Protein AF-A0A2H0LIN6-F1 (afdb_monomer)

Structure (mmCIF, N/CA/C/O backbone):
data_AF-A0A2H0LIN6-F1
#
_entry.id   AF-A0A2H0LIN6-F1
#
loop_
_atom_site.group_PDB
_atom_site.id
_atom_site.type_symbol
_atom_site.label_atom_id
_atom_site.label_alt_id
_atom_site.label_comp_id
_atom_site.label_asym_id
_atom_site.label_entity_id
_atom_site.label_seq_id
_atom_site.pdbx_PDB_ins_code
_atom_site.Cartn_x
_atom_site.Cartn_y
_atom_site.Cartn_z
_atom_site.occupancy
_atom_site.B_iso_or_equiv
_atom_site.auth_seq_id
_atom_site.auth_comp_id
_atom_site.auth_asym_id
_atom_site.auth_atom_id
_atom_site.pdbx_PDB_model_num
ATOM 1 N N . MET A 1 1 ? -15.437 -8.287 1.240 1.00 61.25 1 MET A N 1
ATOM 2 C CA . MET A 1 1 ? -14.894 -7.220 0.361 1.00 61.25 1 MET A CA 1
ATOM 3 C C . MET A 1 1 ? -13.576 -6.642 0.900 1.00 61.25 1 MET A C 1
ATOM 5 O O . MET A 1 1 ? -13.399 -6.569 2.114 1.00 61.25 1 MET A O 1
ATOM 9 N N . LEU A 1 2 ? -12.632 -6.257 0.027 1.00 74.31 2 LEU A N 1
ATOM 10 C CA . LEU A 1 2 ? -11.432 -5.472 0.389 1.00 74.31 2 LEU A CA 1
ATOM 11 C C . LEU A 1 2 ? -11.774 -3.977 0.319 1.00 74.31 2 LEU A C 1
ATOM 13 O O . LEU A 1 2 ? -11.426 -3.296 -0.636 1.00 74.31 2 LEU A O 1
ATOM 17 N N . VAL A 1 3 ? -12.510 -3.482 1.309 1.00 82.88 3 VAL A N 1
ATOM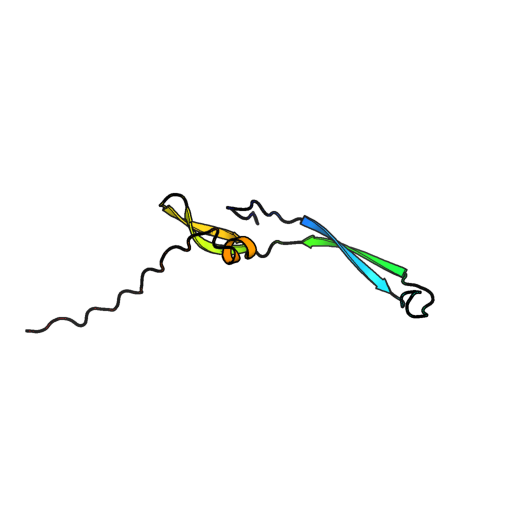 18 C CA . VAL A 1 3 ? -12.872 -2.063 1.391 1.00 82.88 3 VAL A CA 1
ATOM 19 C C . VAL A 1 3 ? -12.453 -1.533 2.751 1.00 82.88 3 VAL A C 1
ATOM 21 O O . VAL A 1 3 ? -12.632 -2.212 3.763 1.00 82.88 3 VAL A O 1
ATOM 24 N N . CYS A 1 4 ? -11.844 -0.349 2.768 1.00 83.31 4 CYS A N 1
ATOM 25 C CA . CYS A 1 4 ? -11.558 0.351 4.016 1.00 83.31 4 CYS A CA 1
ATOM 26 C C . CYS A 1 4 ? -12.865 0.893 4.601 1.00 83.31 4 CYS A C 1
ATOM 28 O O . CYS A 1 4 ? -13.552 1.647 3.919 1.00 83.31 4 CYS A O 1
ATOM 30 N N . VAL A 1 5 ? -13.170 0.569 5.859 1.00 82.56 5 VAL A N 1
ATOM 31 C CA . VAL A 1 5 ? -14.407 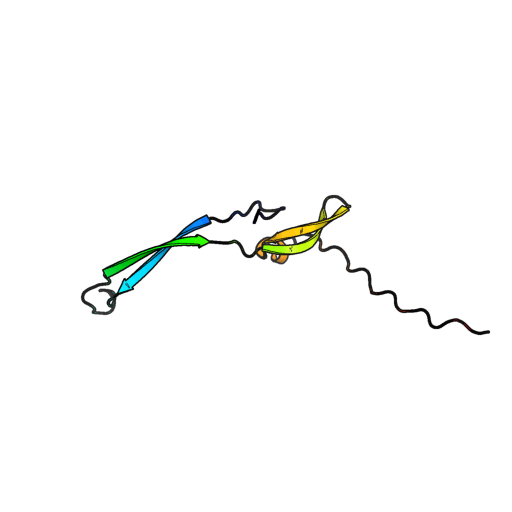1.019 6.533 1.00 82.56 5 VAL A CA 1
ATOM 32 C C . VAL A 1 5 ? -14.472 2.543 6.687 1.00 82.56 5 VAL A C 1
ATOM 34 O O . VAL A 1 5 ? -15.547 3.119 6.675 1.00 82.56 5 VAL A O 1
ATOM 37 N N . ILE A 1 6 ? -13.317 3.200 6.788 1.00 81.44 6 ILE A N 1
ATOM 38 C CA . ILE A 1 6 ? -13.224 4.636 7.092 1.00 81.44 6 ILE A CA 1
ATOM 39 C C . ILE A 1 6 ? -13.095 5.458 5.815 1.00 81.44 6 ILE A C 1
ATOM 41 O O . ILE A 1 6 ? -13.751 6.470 5.630 1.00 81.44 6 ILE A O 1
ATOM 45 N N . CYS A 1 7 ? -12.210 5.013 4.925 1.00 80.44 7 CYS A N 1
ATOM 46 C CA . CYS A 1 7 ? -11.763 5.795 3.776 1.00 80.44 7 CYS A CA 1
ATOM 47 C C . CYS A 1 7 ? -12.315 5.243 2.451 1.00 80.44 7 CYS A C 1
ATOM 49 O O . CYS A 1 7 ? -11.929 5.711 1.386 1.00 80.44 7 CYS A O 1
ATOM 51 N N . GLY A 1 8 ? -13.117 4.172 2.487 1.00 83.94 8 GLY A N 1
ATOM 52 C CA . GLY A 1 8 ? -13.785 3.600 1.315 1.00 83.94 8 GLY A CA 1
ATOM 53 C C . GLY A 1 8 ? -12.872 2.997 0.244 1.00 83.94 8 GLY A C 1
ATOM 54 O O . GLY A 1 8 ? -13.382 2.526 -0.765 1.00 83.94 8 GLY A O 1
ATOM 55 N N . LYS A 1 9 ? -11.541 2.985 0.431 1.00 86.44 9 LYS A N 1
ATOM 56 C CA . LYS A 1 9 ? -10.571 2.507 -0.573 1.00 86.44 9 LYS A CA 1
ATOM 57 C C . LYS A 1 9 ? -10.924 1.102 -1.056 1.00 86.44 9 LYS A C 1
ATOM 59 O O . LYS A 1 9 ? -10.993 0.185 -0.237 1.00 86.44 9 LYS A O 1
ATOM 64 N N . LYS A 1 10 ? -11.094 0.955 -2.371 1.00 87.25 10 LYS A N 1
ATOM 65 C CA . LYS A 1 10 ? -11.458 -0.293 -3.057 1.00 87.25 10 LYS A CA 1
ATOM 66 C C . LYS A 1 10 ? -10.302 -0.775 -3.942 1.00 87.25 10 LYS A C 1
ATOM 68 O O . LYS A 1 10 ? -9.399 0.012 -4.235 1.00 87.25 10 LYS A O 1
ATOM 73 N N . PRO A 1 11 ? -10.306 -2.047 -4.369 1.00 90.19 11 PRO A N 1
ATOM 74 C CA . PRO A 1 11 ? -9.391 -2.527 -5.390 1.00 90.19 11 PRO A CA 1
ATOM 75 C C . PRO A 1 11 ? -9.590 -1.746 -6.688 1.00 90.19 11 PRO A C 1
ATOM 77 O O . PRO A 1 11 ? -10.729 -1.516 -7.093 1.00 90.19 11 PRO A O 1
ATOM 80 N N . PHE A 1 12 ? -8.493 -1.373 -7.337 1.00 89.62 12 PHE A N 1
ATOM 81 C CA . PHE A 1 12 ? -8.523 -0.718 -8.642 1.00 89.62 12 PHE A CA 1
ATOM 82 C C . PHE A 1 12 ? -8.020 -1.674 -9.725 1.00 89.62 12 PHE A C 1
ATOM 84 O O . PHE A 1 12 ? -7.101 -2.463 -9.492 1.00 89.62 12 PHE A O 1
ATOM 91 N N . ASN A 1 13 ? -8.622 -1.623 -10.909 1.00 91.25 13 ASN A N 1
ATOM 92 C CA . ASN A 1 13 ? -8.184 -2.425 -12.047 1.00 91.25 13 ASN A CA 1
ATOM 93 C C . ASN A 1 13 ? -7.077 -1.691 -12.797 1.00 91.25 13 ASN A C 1
ATOM 95 O O . ASN A 1 13 ? -7.199 -0.506 -13.076 1.00 91.25 13 ASN A O 1
ATOM 99 N N . GLY A 1 14 ? -6.025 -2.396 -13.195 1.00 91.56 14 GLY A N 1
ATOM 100 C CA . GLY A 1 14 ? -5.084 -1.839 -14.157 1.00 91.56 14 GLY A CA 1
ATOM 101 C C . GLY A 1 14 ? -4.253 -2.908 -14.838 1.00 91.56 14 GLY A C 1
ATOM 102 O O . GLY A 1 14 ? -4.592 -4.089 -14.808 1.00 91.56 14 GLY A O 1
ATOM 103 N N . SER A 1 15 ? -3.159 -2.490 -15.465 1.00 93.62 15 SER A N 1
ATOM 104 C CA . SER A 1 15 ? -2.345 -3.376 -16.295 1.00 93.62 15 SER A CA 1
ATOM 105 C C . SER A 1 15 ? -0.896 -3.411 -15.821 1.00 93.62 15 SER A C 1
ATOM 107 O O . SER A 1 15 ? -0.341 -2.411 -15.363 1.00 93.62 15 SER A O 1
ATOM 109 N N . ALA A 1 16 ? -0.275 -4.583 -15.906 1.00 92.69 16 ALA A N 1
ATOM 110 C CA . ALA A 1 16 ? 1.170 -4.733 -15.884 1.00 92.69 16 ALA A CA 1
ATOM 111 C C . ALA A 1 16 ? 1.648 -4.739 -17.338 1.00 92.69 16 ALA A C 1
ATOM 113 O O . ALA A 1 16 ? 1.304 -5.646 -18.099 1.00 92.69 16 ALA A O 1
ATOM 114 N N . VAL A 1 17 ? 2.393 -3.702 -17.720 1.00 93.00 17 VAL A N 1
ATOM 115 C CA . VAL A 1 17 ? 2.922 -3.552 -19.076 1.00 93.00 17 VAL A CA 1
ATOM 116 C C . VAL A 1 17 ? 4.407 -3.875 -19.064 1.00 93.00 17 VAL A C 1
ATOM 118 O O . VAL A 1 17 ? 5.185 -3.232 -18.359 1.00 93.00 17 VAL A O 1
ATOM 121 N N . THR A 1 18 ? 4.796 -4.879 -19.842 1.00 93.25 18 THR A N 1
ATOM 122 C CA . THR A 1 18 ? 6.194 -5.274 -20.003 1.00 93.25 18 THR A CA 1
ATOM 123 C C . THR A 1 18 ? 6.741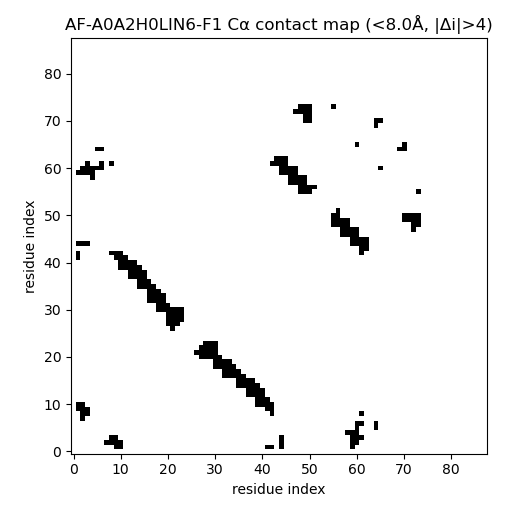 -4.646 -21.274 1.00 93.25 18 THR A C 1
ATOM 125 O O . THR A 1 18 ? 6.187 -4.835 -22.360 1.00 93.25 18 THR A O 1
ATOM 128 N N . HIS A 1 19 ? 7.847 -3.921 -21.138 1.00 93.25 19 HIS A N 1
ATOM 129 C CA . HIS A 1 19 ? 8.561 -3.319 -22.255 1.00 93.25 19 HIS A CA 1
ATOM 130 C C . HIS A 1 19 ? 9.935 -3.962 -22.424 1.00 93.25 19 HIS A C 1
ATOM 132 O O . HIS A 1 19 ? 10.532 -4.410 -21.447 1.00 93.25 19 HIS A O 1
ATOM 138 N N . ARG A 1 20 ? 10.427 -4.004 -23.662 1.00 90.50 20 ARG A N 1
ATOM 139 C CA . ARG A 1 20 ? 11.789 -4.427 -24.005 1.00 90.50 20 ARG A CA 1
ATOM 140 C C . ARG A 1 20 ? 12.501 -3.326 -24.778 1.00 90.50 20 ARG A C 1
ATOM 142 O O . ARG A 1 20 ? 11.851 -2.535 -25.460 1.00 90.50 20 ARG A O 1
ATOM 149 N N . GLY A 1 21 ? 13.826 -3.328 -24.689 1.00 90.44 21 GLY A N 1
ATOM 150 C CA . GLY A 1 21 ? 14.682 -2.316 -25.298 1.00 90.44 21 GLY A CA 1
ATOM 151 C C . GLY A 1 21 ? 14.874 -1.089 -24.408 1.00 90.44 21 GLY A C 1
ATOM 152 O O . GLY A 1 21 ? 14.069 -0.803 -23.517 1.00 90.44 21 GLY A O 1
ATOM 153 N N . MET A 1 22 ? 15.971 -0.378 -24.657 1.00 89.31 22 MET A N 1
ATOM 154 C CA . MET A 1 22 ? 16.321 0.863 -23.968 1.00 89.31 22 MET A CA 1
ATOM 155 C C . MET A 1 22 ? 15.492 2.038 -24.490 1.00 89.31 22 MET A C 1
A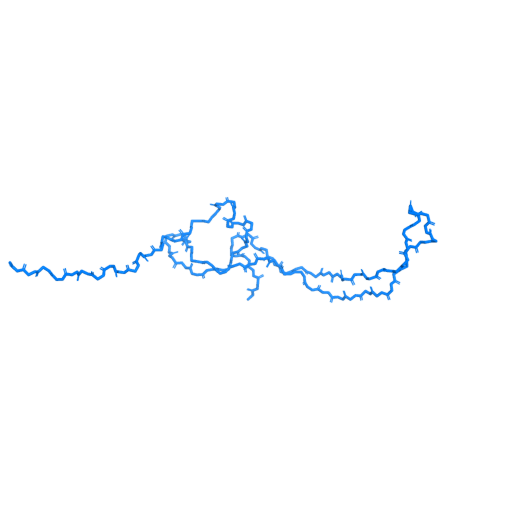TOM 157 O O . MET A 1 22 ? 15.033 2.046 -25.636 1.00 89.31 22 MET A O 1
ATOM 161 N N . LEU A 1 23 ? 15.288 3.052 -23.646 1.00 90.56 23 LEU A N 1
ATOM 162 C CA . LEU A 1 23 ? 14.628 4.277 -24.089 1.00 90.56 23 LEU A CA 1
ATOM 163 C C . LEU A 1 23 ? 15.511 5.029 -25.092 1.00 90.56 23 LEU A C 1
ATOM 165 O O . LEU A 1 23 ? 16.729 5.057 -24.947 1.00 90.56 23 LEU A O 1
ATOM 169 N N . LYS A 1 24 ? 14.881 5.741 -26.036 1.00 91.56 24 LYS A N 1
ATOM 170 C CA . LYS A 1 24 ? 15.592 6.632 -26.971 1.00 91.56 24 LYS A CA 1
ATOM 171 C C . LYS A 1 24 ? 16.443 7.677 -26.250 1.00 91.56 24 LYS A C 1
ATOM 173 O O . LYS A 1 24 ? 17.566 7.943 -26.647 1.00 91.56 24 LYS A O 1
ATOM 178 N N . LYS A 1 25 ? 15.944 8.192 -25.118 1.00 92.75 25 LYS A N 1
ATOM 179 C CA . LYS A 1 25 ? 16.680 9.130 -24.255 1.00 92.75 25 LYS A CA 1
ATOM 180 C C . LYS A 1 25 ? 18.006 8.558 -23.726 1.00 92.75 25 LYS A C 1
ATOM 182 O O . LYS A 1 25 ? 18.902 9.322 -23.409 1.00 92.75 25 LYS A O 1
ATOM 187 N N . GLN A 1 26 ? 18.127 7.237 -23.618 1.00 89.50 26 GLN A N 1
ATOM 188 C CA . GLN A 1 26 ? 19.333 6.549 -23.147 1.00 89.50 26 GLN A CA 1
ATOM 189 C C . GLN A 1 26 ? 20.239 6.094 -24.308 1.00 89.50 26 GLN A C 1
ATOM 191 O O . GLN A 1 26 ? 21.105 5.255 -24.100 1.00 89.50 26 GLN A O 1
ATOM 196 N N . GLY A 1 27 ? 20.022 6.595 -25.533 1.00 86.31 27 GLY A N 1
ATOM 197 C CA . GLY A 1 27 ? 20.802 6.212 -26.718 1.00 86.31 27 GLY A CA 1
ATOM 198 C C . GLY A 1 27 ? 20.370 4.895 -27.375 1.00 86.31 27 GLY A C 1
ATOM 199 O O . GLY A 1 27 ? 21.051 4.402 -28.266 1.00 86.31 27 GLY A O 1
ATOM 200 N N . GLY A 1 28 ? 19.242 4.309 -26.956 1.00 88.00 28 GLY A N 1
ATOM 201 C CA . GLY A 1 28 ? 18.688 3.101 -27.574 1.00 88.00 28 GLY A CA 1
ATOM 202 C C . GLY A 1 28 ? 17.767 3.380 -28.768 1.00 88.00 28 GLY A C 1
ATOM 203 O O . GLY A 1 28 ? 17.257 4.482 -28.944 1.00 88.00 28 GLY A O 1
ATOM 204 N N . VAL A 1 29 ? 17.446 2.339 -29.543 1.00 89.81 29 VAL A N 1
ATOM 205 C CA . VAL A 1 29 ? 16.502 2.418 -30.684 1.00 89.81 29 VAL A CA 1
ATOM 206 C C . VAL A 1 29 ? 15.067 2.763 -30.230 1.00 89.81 29 VAL A C 1
ATOM 208 O O . VAL A 1 29 ? 14.306 3.416 -30.947 1.00 89.81 29 VAL A O 1
ATOM 211 N N . GLY A 1 30 ? 14.695 2.377 -29.003 1.00 88.69 30 GLY A N 1
ATOM 212 C CA . GLY A 1 30 ? 13.408 2.682 -28.374 1.00 88.69 30 GLY A CA 1
ATOM 213 C C . GLY A 1 30 ? 12.802 1.497 -27.618 1.00 88.69 30 GLY A C 1
ATOM 214 O O . GLY A 1 30 ? 13.091 0.337 -27.910 1.00 88.69 30 GLY A O 1
ATOM 215 N N . ARG A 1 31 ? 11.926 1.789 -26.642 1.00 92.69 31 ARG A N 1
ATOM 216 C CA . ARG A 1 31 ? 11.223 0.752 -25.871 1.00 92.69 31 ARG A CA 1
ATOM 217 C C . ARG A 1 31 ? 9.986 0.269 -26.630 1.00 92.69 31 ARG A C 1
ATOM 219 O O . ARG A 1 31 ? 9.110 1.069 -26.955 1.00 92.69 31 ARG A O 1
ATOM 226 N N . ARG A 1 32 ? 9.864 -1.043 -26.831 1.00 91.81 32 ARG A N 1
ATOM 227 C CA . ARG A 1 32 ? 8.685 -1.696 -27.425 1.00 91.81 32 ARG A CA 1
ATOM 228 C C . ARG A 1 32 ? 7.842 -2.370 -26.349 1.00 91.81 32 ARG A C 1
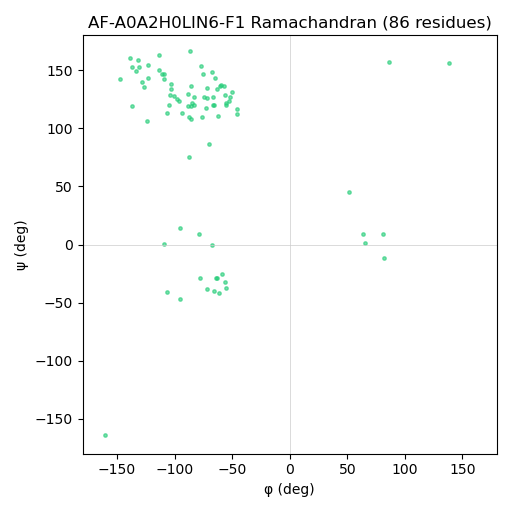ATOM 230 O O . ARG A 1 32 ? 8.374 -3.013 -25.448 1.00 91.81 32 ARG A O 1
ATOM 237 N N . THR A 1 33 ? 6.521 -2.245 -26.443 1.00 92.81 33 THR A N 1
ATOM 238 C CA . THR A 1 33 ? 5.578 -2.998 -25.601 1.00 92.81 33 THR A CA 1
ATOM 239 C C . THR A 1 33 ? 5.508 -4.448 -26.066 1.00 92.81 33 THR A C 1
ATOM 241 O O . THR A 1 33 ? 5.266 -4.704 -27.242 1.00 92.81 33 THR A O 1
ATOM 244 N N . VAL A 1 34 ? 5.718 -5.392 -25.149 1.00 93.81 34 VAL A N 1
ATOM 245 C CA . VAL A 1 34 ? 5.728 -6.833 -25.454 1.00 93.81 34 VAL A CA 1
ATOM 246 C C . VAL A 1 34 ? 4.477 -7.523 -24.945 1.00 93.81 34 VAL A C 1
ATOM 248 O O . VAL A 1 34 ? 3.930 -8.389 -25.618 1.00 93.81 34 VAL A O 1
ATOM 251 N N . ARG A 1 35 ? 4.026 -7.159 -23.743 1.00 93.50 35 ARG A N 1
ATOM 252 C CA . ARG A 1 35 ? 2.864 -7.787 -23.117 1.00 93.50 35 ARG A CA 1
ATOM 253 C C . ARG A 1 35 ? 2.102 -6.783 -22.271 1.00 93.50 35 ARG A C 1
ATOM 255 O O . ARG A 1 35 ? 2.707 -5.959 -21.583 1.00 93.50 35 ARG A O 1
ATOM 262 N N . VAL A 1 36 ? 0.780 -6.908 -22.292 1.00 93.38 36 VAL A N 1
ATOM 263 C CA . VAL A 1 36 ? -0.138 -6.177 -21.419 1.00 93.38 36 VAL A CA 1
ATOM 264 C C . VAL A 1 36 ? -0.986 -7.201 -20.670 1.00 93.38 36 VAL A C 1
ATOM 266 O O . VAL A 1 36 ? -1.875 -7.814 -21.249 1.00 93.38 36 VAL A O 1
ATOM 269 N N . ASN A 1 37 ? -0.708 -7.390 -19.380 1.00 94.31 37 ASN A N 1
ATOM 270 C CA . ASN A 1 37 ? -1.481 -8.285 -18.516 1.00 94.31 37 ASN A CA 1
ATOM 271 C C . ASN A 1 37 ? -2.417 -7.478 -17.618 1.00 94.31 37 ASN A C 1
ATOM 273 O O . ASN A 1 37 ? -1.977 -6.525 -16.973 1.00 94.31 37 ASN A O 1
ATOM 277 N N . ARG A 1 38 ? -3.685 -7.885 -17.507 1.00 93.31 38 ARG A N 1
ATOM 278 C CA . ARG A 1 38 ? -4.620 -7.292 -16.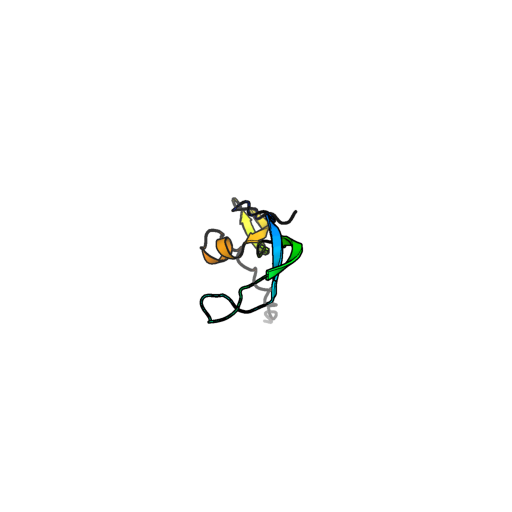538 1.00 93.31 38 ARG A CA 1
ATOM 279 C C . ARG A 1 38 ? -4.238 -7.729 -15.120 1.00 93.31 38 ARG A C 1
ATOM 281 O O . ARG A 1 38 ? -3.988 -8.906 -14.877 1.00 93.31 38 ARG A O 1
ATOM 288 N N . ARG A 1 39 ? -4.213 -6.790 -14.176 1.00 92.25 39 ARG A N 1
ATOM 289 C CA . ARG A 1 39 ? -4.003 -7.042 -12.743 1.00 92.25 39 ARG A CA 1
ATOM 290 C C . ARG A 1 39 ? -4.929 -6.182 -11.890 1.00 92.25 39 ARG A C 1
ATOM 292 O O . ARG A 1 39 ? -5.427 -5.146 -12.322 1.00 92.25 39 ARG A O 1
ATOM 299 N N . ARG A 1 40 ? -5.128 -6.596 -10.642 1.00 90.81 40 ARG A N 1
ATOM 300 C CA . ARG A 1 40 ? -5.857 -5.812 -9.638 1.00 90.81 40 ARG A CA 1
ATOM 301 C C . ARG A 1 40 ? -4.864 -5.196 -8.661 1.00 90.81 40 ARG A C 1
ATOM 303 O O . ARG A 1 40 ? -4.032 -5.903 -8.099 1.00 90.81 40 ARG A O 1
ATOM 310 N N . PHE A 1 41 ? -4.963 -3.892 -8.446 1.00 88.94 41 PHE A N 1
ATOM 311 C CA . PHE A 1 41 ? -4.236 -3.182 -7.403 1.00 88.94 41 PHE A CA 1
ATOM 312 C C . PHE A 1 41 ? -5.046 -3.231 -6.115 1.00 88.94 41 PHE A C 1
ATOM 314 O O . PHE A 1 41 ? -6.112 -2.621 -6.006 1.00 88.94 41 PHE A O 1
ATOM 321 N N . LEU A 1 42 ? -4.546 -3.988 -5.142 1.00 88.88 42 LEU A N 1
ATOM 322 C CA . LEU A 1 42 ? -5.178 -4.101 -3.836 1.00 88.88 42 LEU A CA 1
ATOM 323 C C . LEU A 1 42 ? -4.644 -2.998 -2.910 1.00 8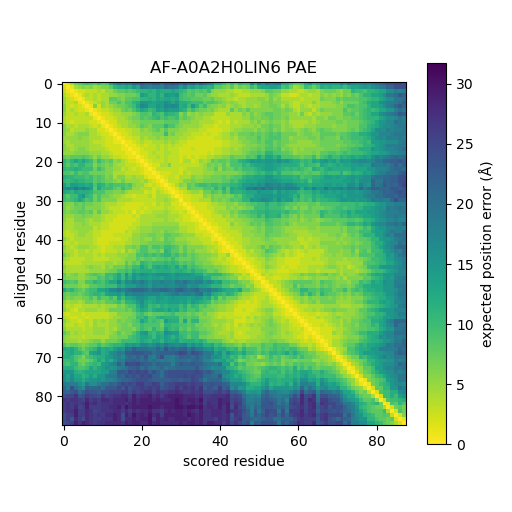8.88 42 LEU A C 1
ATOM 325 O O . LEU A 1 42 ? -3.426 -2.850 -2.788 1.00 88.88 42 LEU A O 1
ATOM 329 N N . PRO A 1 43 ? -5.513 -2.230 -2.229 1.00 86.94 43 PRO A N 1
ATOM 330 C CA . PRO A 1 43 ? -5.058 -1.337 -1.174 1.00 86.94 43 PRO A CA 1
ATOM 331 C C . PRO A 1 43 ? -4.471 -2.158 -0.016 1.00 86.94 43 PRO A C 1
ATOM 333 O O . PRO A 1 43 ? -5.001 -3.216 0.326 1.00 86.94 43 PRO A O 1
ATOM 336 N N . ASN A 1 44 ? -3.414 -1.647 0.623 1.00 88.31 44 ASN A N 1
ATOM 337 C CA . ASN A 1 44 ? -2.823 -2.265 1.814 1.00 88.31 44 ASN A CA 1
ATOM 338 C C . ASN A 1 44 ? -3.786 -2.120 3.010 1.00 88.31 44 ASN A C 1
ATOM 340 O O . ASN A 1 44 ? -3.759 -1.128 3.746 1.00 88.31 44 ASN A O 1
ATOM 344 N N . LEU A 1 45 ? -4.712 -3.073 3.121 1.00 87.69 45 LEU A N 1
ATOM 345 C CA . LEU A 1 45 ? -5.729 -3.175 4.160 1.00 87.69 45 LEU A CA 1
ATOM 346 C C . LEU A 1 45 ? -5.238 -4.109 5.260 1.00 87.69 45 LEU A C 1
ATOM 348 O O . LEU A 1 45 ? -4.960 -5.279 5.016 1.00 87.69 45 LEU A O 1
ATOM 352 N N . GLN A 1 46 ? -5.214 -3.600 6.481 1.00 86.44 46 GLN A N 1
ATOM 353 C CA . GLN A 1 46 ? -4.846 -4.336 7.677 1.00 86.44 46 GLN A CA 1
ATOM 354 C C . GLN A 1 46 ? -6.083 -4.564 8.545 1.00 86.44 46 GLN A C 1
ATOM 356 O O . GLN A 1 46 ? -7.009 -3.747 8.573 1.00 86.44 46 GLN A O 1
ATOM 361 N N . ARG A 1 47 ? -6.119 -5.700 9.243 1.00 86.75 47 ARG A N 1
ATOM 362 C CA . ARG A 1 47 ? -7.170 -5.996 10.225 1.00 86.75 47 ARG A CA 1
ATOM 363 C C . ARG A 1 47 ? -6.755 -5.383 11.558 1.00 86.75 47 ARG A C 1
ATOM 365 O O . ARG A 1 47 ? -5.725 -5.770 12.099 1.00 86.75 47 ARG A O 1
ATOM 372 N N . ALA A 1 48 ? -7.546 -4.458 12.094 1.00 83.38 48 ALA A N 1
ATOM 373 C CA . ALA A 1 48 ? -7.295 -3.900 13.421 1.00 83.38 48 ALA A CA 1
ATOM 374 C C . ALA A 1 48 ? -8.587 -3.778 14.233 1.00 83.38 48 ALA A C 1
ATOM 376 O O . ALA A 1 48 ? -9.683 -3.658 13.680 1.00 83.38 48 ALA A O 1
ATOM 377 N N . THR A 1 49 ? -8.438 -3.827 15.556 1.00 83.75 49 THR A N 1
ATOM 378 C CA . THR A 1 49 ? -9.515 -3.530 16.501 1.00 83.75 49 THR A CA 1
ATOM 379 C C . THR A 1 49 ? -9.559 -2.028 16.726 1.00 83.75 49 THR A C 1
ATOM 381 O O . THR A 1 49 ? -8.562 -1.427 17.136 1.00 83.75 49 THR A O 1
ATOM 384 N N . ILE A 1 50 ? -10.701 -1.425 16.431 1.00 82.62 50 ILE A N 1
ATOM 385 C CA . ILE A 1 50 ? -10.895 0.020 16.487 1.00 82.62 50 ILE A CA 1
ATOM 386 C C . ILE A 1 50 ? -12.157 0.353 17.261 1.00 82.62 50 ILE A C 1
ATOM 388 O O . ILE A 1 50 ? -13.088 -0.452 17.320 1.00 82.62 50 ILE A O 1
ATOM 392 N N . LEU A 1 51 ? -12.164 1.537 17.857 1.00 80.44 51 LEU A N 1
ATOM 393 C CA . LEU A 1 51 ? -13.352 2.120 18.459 1.00 80.44 51 LEU A CA 1
ATOM 394 C C . LEU A 1 51 ? -14.117 2.864 17.364 1.00 80.44 51 LEU A C 1
ATOM 396 O O . LEU A 1 51 ? -13.660 3.894 16.874 1.00 80.44 51 LEU A O 1
ATOM 400 N N . LEU A 1 52 ? -15.255 2.312 16.948 1.00 73.69 52 LEU A N 1
ATOM 401 C CA . LEU A 1 52 ? -16.202 2.979 16.055 1.00 73.69 52 LEU A CA 1
ATOM 402 C C . LEU A 1 52 ? -17.409 3.382 16.897 1.00 73.69 52 LEU A C 1
ATOM 404 O O . LEU A 1 52 ? -18.121 2.507 17.384 1.00 73.69 52 LEU A O 1
ATOM 408 N N . ASN A 1 53 ? -17.627 4.687 17.074 1.00 72.69 53 ASN A N 1
ATOM 409 C CA . ASN A 1 53 ? -18.789 5.235 17.786 1.00 72.69 53 ASN A CA 1
ATOM 410 C C . ASN A 1 53 ? -18.998 4.602 19.180 1.00 72.69 53 ASN A C 1
ATOM 412 O O . ASN A 1 53 ? -20.095 4.173 19.517 1.00 72.69 53 ASN A O 1
ATOM 416 N N . GLY A 1 54 ? -17.919 4.455 19.959 1.00 74.69 54 GLY A N 1
ATOM 417 C CA . GLY A 1 54 ? -17.955 3.862 21.305 1.00 74.69 54 GLY A CA 1
ATOM 418 C C . GLY A 1 54 ? -17.952 2.329 21.355 1.00 74.69 54 GLY A C 1
ATOM 419 O O . GLY A 1 54 ? -17.691 1.758 22.410 1.00 74.69 54 GLY A O 1
ATOM 420 N N . VAL A 1 55 ? -18.147 1.636 20.227 1.00 78.31 55 VAL A N 1
ATOM 421 C CA . VAL A 1 55 ? -18.126 0.167 20.170 1.00 78.31 55 VAL A CA 1
ATOM 422 C C . VAL A 1 55 ? -16.784 -0.325 19.636 1.00 78.31 55 VAL A C 1
ATOM 424 O O . VAL A 1 55 ? -16.324 0.076 18.562 1.00 78.31 55 VAL A O 1
ATOM 427 N N . THR A 1 56 ? -16.147 -1.242 20.365 1.00 81.31 56 THR A N 1
ATOM 428 C CA . THR A 1 56 ? -14.947 -1.929 19.879 1.00 81.31 56 THR A CA 1
ATOM 429 C C . THR A 1 56 ? -15.332 -2.936 18.799 1.00 81.31 56 THR A C 1
ATOM 431 O O . THR A 1 56 ? -16.075 -3.886 19.036 1.00 81.31 56 THR A O 1
ATOM 434 N N . ARG A 1 57 ? -14.834 -2.746 17.574 1.00 82.56 57 ARG A N 1
ATOM 435 C CA . ARG A 1 57 ? -15.061 -3.686 16.467 1.00 82.56 57 ARG A CA 1
ATOM 436 C C . ARG A 1 57 ? -13.771 -3.986 15.724 1.00 82.56 57 ARG A C 1
ATOM 438 O O . ARG A 1 57 ? -12.869 -3.157 15.612 1.00 82.56 57 ARG A O 1
ATOM 445 N N . ARG A 1 58 ? -13.685 -5.201 15.185 1.00 84.31 58 ARG A N 1
ATOM 446 C CA . ARG A 1 58 ? -12.628 -5.588 14.246 1.00 84.31 58 ARG A CA 1
ATOM 447 C C . ARG A 1 58 ? -13.021 -5.140 12.844 1.00 84.31 58 ARG A C 1
ATOM 449 O O . ARG A 1 58 ? -14.034 -5.587 12.317 1.00 84.31 58 ARG A O 1
ATOM 456 N N . ALA A 1 59 ? -12.202 -4.292 12.233 1.00 85.06 59 ALA A N 1
ATOM 457 C CA . ALA A 1 59 ? -12.456 -3.743 10.906 1.00 85.06 59 ALA A CA 1
ATOM 458 C C . ALA A 1 59 ? -11.222 -3.845 9.998 1.00 85.06 59 ALA A C 1
ATOM 460 O O . ALA A 1 59 ? -10.082 -3.966 10.457 1.00 85.06 59 ALA A O 1
ATOM 461 N N . ARG A 1 60 ? -11.459 -3.797 8.681 1.00 87.31 60 ARG A N 1
ATOM 462 C CA . ARG A 1 60 ? -10.403 -3.664 7.668 1.00 87.31 60 ARG A CA 1
ATOM 463 C C . ARG A 1 60 ? -10.138 -2.184 7.423 1.00 87.31 60 ARG A C 1
ATOM 465 O O . ARG A 1 60 ? -11.035 -1.453 6.999 1.00 87.31 60 ARG A O 1
ATOM 472 N N . ILE A 1 61 ? -8.912 -1.749 7.680 1.00 86.94 61 ILE A N 1
ATOM 473 C CA . ILE A 1 61 ? -8.509 -0.342 7.601 1.00 86.94 61 ILE A CA 1
ATOM 474 C C . ILE A 1 61 ? -7.263 -0.246 6.734 1.00 86.94 61 ILE A C 1
ATOM 476 O O . ILE A 1 61 ? -6.374 -1.089 6.815 1.00 86.94 61 ILE A O 1
ATOM 480 N N . CYS A 1 62 ? -7.175 0.774 5.886 1.00 87.50 62 CYS A N 1
ATOM 481 C CA . CYS A 1 62 ? -5.968 0.996 5.102 1.00 87.50 62 CYS A CA 1
ATOM 482 C C . CYS A 1 62 ? -4.846 1.590 5.960 1.00 87.50 62 CYS A C 1
ATOM 484 O O . CYS A 1 62 ? -5.082 2.401 6.860 1.00 87.50 62 CYS A O 1
ATOM 486 N N . THR A 1 63 ? -3.606 1.231 5.641 1.00 84.31 63 THR A N 1
ATOM 487 C CA . THR A 1 63 ? -2.418 1.710 6.364 1.00 84.31 63 THR A CA 1
ATOM 488 C C . THR A 1 63 ? -2.303 3.232 6.402 1.00 84.31 63 THR A C 1
ATOM 490 O O . THR A 1 63 ? -1.860 3.776 7.406 1.00 84.31 63 THR A O 1
ATOM 493 N N . SER A 1 64 ? -2.772 3.942 5.370 1.00 84.19 64 SER A N 1
ATOM 494 C CA . SER A 1 64 ? -2.796 5.411 5.372 1.00 84.19 64 SER A CA 1
ATOM 495 C C . SER A 1 64 ? -3.671 5.979 6.488 1.00 84.19 64 SER A C 1
ATOM 497 O O . SER A 1 64 ? -3.269 6.935 7.136 1.00 84.19 64 SER A O 1
ATOM 499 N N . CYS A 1 65 ? -4.842 5.379 6.728 1.00 81.81 65 CYS A N 1
ATOM 500 C CA . CYS A 1 65 ? -5.770 5.866 7.746 1.00 81.81 65 CYS A CA 1
ATOM 501 C C . CYS A 1 65 ? -5.305 5.449 9.156 1.00 81.81 65 CYS A C 1
ATOM 503 O O . CYS A 1 65 ? -5.481 6.215 10.096 1.00 81.81 65 CYS A O 1
ATOM 505 N N . LEU A 1 66 ? -4.597 4.313 9.286 1.00 81.31 66 LEU A N 1
ATOM 506 C CA . LEU A 1 66 ? -3.877 3.953 10.518 1.00 81.31 66 LEU A CA 1
ATOM 507 C C . LEU A 1 66 ? -2.711 4.904 10.829 1.00 81.31 66 LEU A C 1
ATOM 509 O O . LEU A 1 66 ? -2.492 5.222 11.993 1.00 81.31 66 LEU A O 1
ATOM 513 N N . LYS A 1 67 ? -1.958 5.337 9.810 1.00 81.38 67 LYS A N 1
ATOM 514 C CA . LYS A 1 67 ? -0.807 6.238 9.974 1.00 81.38 67 LYS A CA 1
ATOM 515 C C . LYS A 1 67 ? -1.242 7.662 10.317 1.00 81.38 67 LYS A C 1
ATOM 517 O O . LYS A 1 67 ? -0.601 8.306 11.131 1.00 81.38 67 LYS A O 1
ATOM 522 N N . SER A 1 68 ? -2.335 8.142 9.726 1.00 78.12 68 SER A N 1
ATOM 523 C CA . SER A 1 68 ? -2.829 9.508 9.927 1.00 78.12 68 SER A CA 1
ATOM 524 C C . SER A 1 68 ? -3.604 9.715 11.235 1.00 78.12 68 SER A C 1
ATOM 526 O O . SER A 1 68 ? -4.278 10.729 11.361 1.00 78.12 68 SER A O 1
ATOM 528 N N . GLY A 1 69 ? -3.626 8.738 12.151 1.00 70.75 69 GLY A N 1
ATOM 529 C CA . GLY A 1 69 ? -4.312 8.865 13.444 1.00 70.75 69 GLY A CA 1
ATOM 530 C C . GLY A 1 69 ? -5.834 9.047 13.367 1.00 70.75 69 GLY A C 1
ATOM 531 O O . GLY A 1 69 ? -6.472 9.250 14.388 1.00 70.75 69 GLY A O 1
ATOM 532 N N . ARG A 1 70 ? -6.446 8.903 12.181 1.00 69.44 70 ARG A N 1
ATOM 533 C CA . ARG A 1 70 ? -7.903 9.046 11.960 1.00 69.44 70 ARG A CA 1
ATOM 534 C C . ARG A 1 70 ? -8.721 7.942 12.636 1.00 69.44 70 ARG A C 1
ATOM 536 O O . ARG A 1 70 ? -9.932 7.876 12.469 1.00 69.44 70 ARG A O 1
ATOM 543 N N . VAL A 1 71 ? -8.046 7.016 13.312 1.00 72.88 71 VAL A N 1
ATOM 544 C CA . VAL A 1 71 ? -8.639 5.833 13.911 1.00 72.88 71 VAL A CA 1
ATOM 545 C C . VAL A 1 71 ? -8.053 5.637 15.289 1.00 72.88 71 VAL A C 1
ATOM 547 O O . VAL A 1 71 ? -6.853 5.396 15.435 1.00 72.88 71 VAL A O 1
ATOM 550 N N . ILE A 1 72 ? -8.924 5.677 16.288 1.00 72.56 72 ILE A N 1
ATOM 551 C CA . ILE A 1 72 ? -8.563 5.333 17.653 1.00 72.56 72 ILE A CA 1
ATOM 552 C C . ILE A 1 72 ? -8.487 3.807 17.711 1.00 72.56 72 ILE A C 1
ATOM 554 O O . ILE A 1 72 ? -9.490 3.094 17.579 1.00 72.56 72 ILE A O 1
ATOM 558 N N . LYS A 1 73 ? -7.264 3.287 17.839 1.00 72.00 73 LYS A N 1
ATOM 559 C CA . LYS A 1 73 ? -7.052 1.863 18.112 1.00 72.00 73 LYS A CA 1
ATOM 560 C C . LYS A 1 73 ? -7.673 1.565 19.470 1.00 72.00 73 LYS A C 1
ATOM 562 O O . LYS A 1 73 ? -7.454 2.314 20.417 1.00 72.00 73 LYS A O 1
ATOM 567 N N . ALA A 1 74 ? -8.438 0.480 19.562 1.00 70.38 74 ALA A N 1
ATOM 568 C CA . ALA A 1 74 ? -8.967 0.071 20.855 1.00 70.38 74 ALA A CA 1
ATOM 569 C C . ALA A 1 74 ? -7.791 -0.213 21.809 1.00 70.38 74 ALA A C 1
ATOM 571 O O . ALA A 1 74 ? -6.823 -0.858 21.376 1.00 70.38 74 ALA A O 1
ATOM 572 N N . PRO A 1 75 ? -7.846 0.246 23.073 1.00 69.62 75 PRO A N 1
ATOM 573 C CA . PRO A 1 75 ? -6.840 -0.115 24.058 1.00 69.62 75 PRO A CA 1
ATOM 574 C C . PRO A 1 75 ? -6.794 -1.640 24.148 1.00 69.62 75 PRO A C 1
ATOM 576 O O . PRO A 1 75 ? -7.825 -2.312 24.249 1.00 69.62 75 PRO A O 1
ATOM 579 N N . ARG A 1 76 ? -5.594 -2.215 24.032 1.00 64.88 76 ARG A N 1
ATOM 580 C CA . ARG A 1 76 ? -5.434 -3.651 24.254 1.00 64.88 76 ARG A CA 1
ATOM 581 C C . ARG A 1 76 ? -5.714 -3.885 25.732 1.00 64.88 76 ARG A C 1
ATOM 583 O O . ARG A 1 76 ? -5.007 -3.324 26.561 1.00 64.88 76 ARG A O 1
ATOM 590 N N . ARG A 1 77 ? -6.717 -4.706 26.061 1.00 66.50 77 ARG A N 1
ATOM 591 C CA . ARG A 1 77 ? -6.853 -5.214 27.430 1.00 66.50 77 ARG A CA 1
ATOM 592 C C . ARG A 1 77 ? -5.522 -5.900 27.770 1.00 66.50 77 ARG A C 1
ATOM 594 O O . ARG A 1 77 ? -5.126 -6.785 27.002 1.00 66.50 77 ARG A O 1
ATOM 601 N N . PRO A 1 78 ? -4.800 -5.488 28.826 1.00 67.12 78 PRO A N 1
ATOM 602 C CA . PRO A 1 78 ? -3.640 -6.247 29.263 1.00 67.12 78 PRO A CA 1
ATOM 603 C C . PRO A 1 78 ? -4.111 -7.675 29.562 1.00 67.12 78 PRO A C 1
ATOM 605 O O . PRO A 1 78 ? -5.201 -7.865 30.112 1.00 67.12 78 PRO A O 1
ATOM 608 N N . LYS A 1 79 ? -3.343 -8.689 29.133 1.00 60.31 79 LYS A N 1
ATOM 609 C CA . LYS A 1 79 ? -3.561 -10.062 29.615 1.00 60.31 79 LYS A CA 1
ATOM 610 C C . LYS A 1 79 ? -3.576 -9.961 31.135 1.00 60.31 79 LYS A C 1
ATOM 612 O O . LYS A 1 79 ? -2.663 -9.349 31.678 1.00 60.31 79 LYS A O 1
ATOM 617 N N . ALA A 1 80 ? -4.626 -10.477 31.771 1.00 59.88 80 ALA A N 1
ATOM 618 C CA . ALA A 1 80 ? -4.744 -10.484 33.219 1.00 59.88 80 ALA A CA 1
ATOM 619 C C 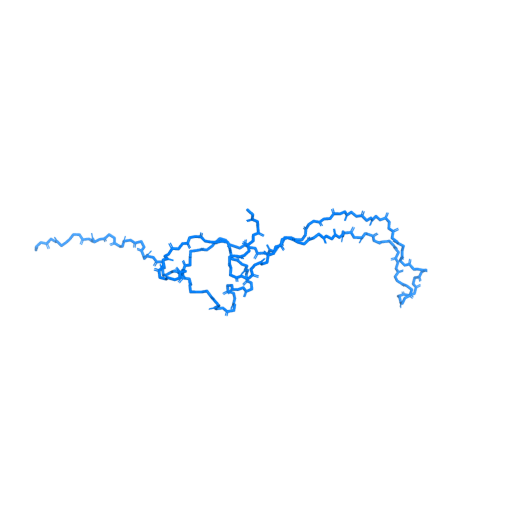. ALA A 1 80 ? -3.409 -10.957 33.803 1.00 59.88 80 ALA A C 1
ATOM 621 O O . ALA A 1 80 ? -3.007 -12.095 33.561 1.00 59.88 80 ALA A O 1
ATOM 622 N N . ALA A 1 81 ? -2.692 -10.061 34.482 1.00 57.16 81 ALA A N 1
ATOM 623 C CA . ALA A 1 81 ? -1.664 -10.494 35.399 1.00 57.16 81 ALA A CA 1
ATOM 624 C C . ALA A 1 81 ? -2.424 -11.300 36.450 1.00 57.16 81 ALA A C 1
ATOM 626 O O . ALA A 1 81 ? -3.295 -10.770 37.138 1.00 57.16 81 ALA A O 1
ATOM 627 N N . SER A 1 82 ? -2.190 -12.606 36.444 1.00 58.31 82 SER A N 1
ATOM 628 C CA . SER A 1 82 ? -2.581 -13.520 37.502 1.00 58.31 82 SER A CA 1
ATOM 629 C C . SER A 1 82 ? -2.201 -12.897 38.838 1.00 58.31 82 SER A C 1
ATOM 631 O O . SER A 1 82 ? -1.017 -12.662 39.081 1.00 58.31 82 SER A O 1
ATOM 633 N N . SER A 1 83 ? -3.187 -12.606 39.679 1.00 62.66 83 SER A N 1
ATOM 634 C CA . SER A 1 83 ? -2.955 -12.275 41.078 1.00 62.66 83 SER A CA 1
ATOM 635 C C . SER A 1 83 ? -2.162 -13.431 41.703 1.00 62.66 83 SER A C 1
ATOM 637 O O . SER A 1 83 ? -2.674 -14.554 41.677 1.00 62.66 83 SER A O 1
ATOM 639 N N . PRO A 1 84 ? -0.944 -13.246 42.247 1.00 65.50 84 PRO A N 1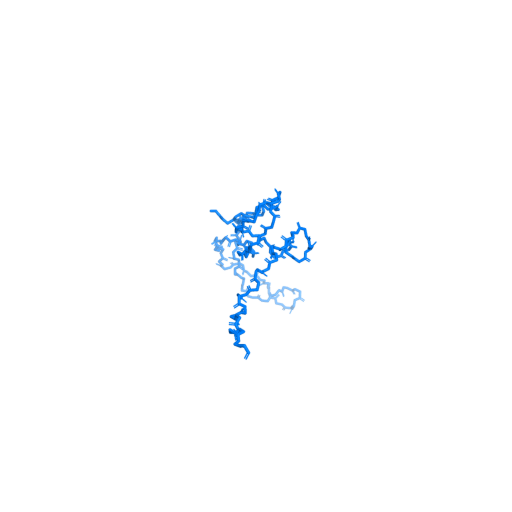
ATOM 640 C CA . PRO A 1 84 ? -0.481 -14.183 43.253 1.00 65.50 84 PRO A CA 1
ATOM 641 C C . PRO A 1 84 ? -1.399 -13.989 44.462 1.00 65.50 84 PRO A C 1
ATOM 643 O O . PRO A 1 84 ? -1.668 -12.861 44.879 1.00 65.50 84 PRO A O 1
ATOM 646 N N . ALA A 1 85 ? -1.976 -15.090 44.929 1.00 64.06 85 ALA A N 1
ATOM 647 C CA . ALA A 1 85 ? -2.870 -15.119 46.070 1.00 64.06 85 ALA A CA 1
ATOM 648 C C . ALA A 1 85 ? -2.237 -14.392 47.267 1.00 64.06 85 ALA A C 1
ATOM 650 O O . ALA A 1 85 ? -1.082 -14.629 47.611 1.00 64.06 85 ALA A O 1
ATOM 651 N N . VAL A 1 86 ? -3.010 -13.504 47.885 1.00 64.12 86 VAL A N 1
ATOM 652 C CA . VAL A 1 86 ? -2.734 -13.007 49.232 1.00 64.12 86 VAL A CA 1
ATOM 653 C C . VAL A 1 86 ? -2.881 -14.204 50.180 1.00 64.12 86 VAL A C 1
ATOM 655 O O . VAL A 1 86 ? -3.949 -14.812 50.222 1.00 64.12 86 VAL A O 1
ATOM 658 N N . THR A 1 87 ? -1.821 -14.554 50.906 1.00 70.19 87 THR A N 1
ATOM 659 C CA . THR A 1 87 ? -1.856 -15.450 52.079 1.00 70.19 87 THR A CA 1
ATOM 660 C C . THR A 1 87 ? -1.558 -14.629 53.341 1.00 70.19 87 THR A C 1
ATOM 662 O O . THR A 1 87 ? -0.833 -13.640 53.211 1.00 70.19 87 THR A O 1
ATOM 665 N N . PRO A 1 88 ? -2.161 -14.980 54.496 1.00 76.62 88 PRO A N 1
ATOM 666 C CA . PRO A 1 88 ? -2.255 -14.125 55.686 1.00 76.62 88 PRO A CA 1
ATOM 667 C C . PRO A 1 88 ? -0.915 -13.824 56.360 1.00 76.62 88 PRO A C 1
ATOM 669 O O . PRO A 1 88 ? -0.002 -14.677 56.276 1.00 76.62 88 PRO A O 1
#

Radius of gyration: 24.21 Å; Cα contacts (8 Å, |Δi|>4): 136; chains: 1; bounding box: 40×25×86 Å

Solvent-accessible surface area (backbone atoms only — not comparable to full-atom values): 5661 Å² total; per-residue (Å²): 132,75,47,20,80,85,76,60,52,54,65,43,82,48,70,50,74,44,68,45,69,46,47,51,94,76,76,32,100,38,60,42,83,76,47,79,42,84,43,74,48,70,68,68,62,42,84,44,54,26,49,56,95,88,40,79,42,80,44,44,37,35,54,67,48,62,71,66,61,79,52,53,63,48,81,77,77,74,78,78,76,76,76,78,80,89,75,136

Nearest PDB structures (foldseek):
  6bok-assembly1_Y  TM=8.779E-01  e=9.450E-06  Thermus thermophilus HB27
  6nwy-assembly2_Y1  TM=8.751E-01  e=1.326E-05  Thermus thermophilus HB8
  8wv1-assembly1_W  TM=8.804E-01  e=3.879E-05  Thermus thermophilus HB8
  4wt8-assembly2_DH  TM=8.537E-01  e=4.595E-05  Thermus thermophilus HB8
  4v8u-assembly1_B1  TM=8.646E-01  e=8.554E-05  Thermus thermophilus HB8

Secondary structure (DSSP, 8-state):
----TTT----EEEEEEEEES--GGGTSS-PEEEEEEEEEE---EEEEEEEETTEEEEEEEEHHHHHTT-S-BPPPPPP--PPPPP--

Sequence (88 aa):
MLVCVICGKKPFNGSAVTHRGMLKKQGGVGRRTVRVNRRRFLPNLQRATILLNGVTRRARICTSCLKSGRVIKAPRRPKAASSPAVTP

Foldseek 3Di:
DLAAPPPRDDKDKDWDWDWDWDDVVVVIPHIDTDDIHIDIHRAQWDWAFFQDPNDTDTGTHGPVCVVVVVTHGDPPDPDPPPDPDDDD

pLDDT: mean 81.97, std 10.19, range [57.16, 94.31]

Mean predicted aligned error: 10.26 Å